Protein AF-A0A3N6BBG2-F1 (afdb_monomer_lite)

Foldseek 3Di:
DADQQPHFLLNLCLQPVQLVVLCVVLVQDCDPRRRGGLNVSCVVSVHDSVVSVVVSCVRVVDDDDDPRLVPDDPVVSVVCCCVPVVVVCVVVCVVVVVVVVVCVVVPD

Sequence (108 aa):
MFDTSTTTIRDIVADDFRAAAVFQRHQIDFCCGGDRPIGDACREKGLDANAVIAEVEAVTNGPGALPRFKEWDLDFLANYIVTNHHSYVRRAIETIGAHTSKVASVHG

pLDDT: mean 93.55, std 6.11, range [66.25, 98.19]

Radius of gyration: 17.45 Å; chains: 1; bounding box: 44×26×39 Å

Structure (mmCIF, N/CA/C/O backbone):
data_AF-A0A3N6BBG2-F1
#
_entry.id   AF-A0A3N6BBG2-F1
#
loop_
_atom_site.group_PDB
_atom_site.id
_atom_site.type_symbol
_atom_site.label_atom_id
_atom_site.label_alt_id
_atom_site.label_comp_id
_atom_site.label_asym_id
_atom_site.label_entity_id
_atom_site.label_seq_id
_atom_site.pdbx_PDB_ins_code
_atom_site.Cartn_x
_atom_site.Cartn_y
_atom_site.Cartn_z
_atom_site.occupancy
_atom_site.B_iso_or_equiv
_atom_site.auth_seq_id
_atom_site.auth_comp_id
_atom_site.auth_asym_id
_atom_site.auth_atom_id
_atom_site.pdbx_PDB_model_num
ATOM 1 N N . MET A 1 1 ? 13.376 0.863 -13.054 1.00 71.75 1 MET A N 1
ATOM 2 C CA . MET A 1 1 ? 12.438 1.174 -14.147 1.00 71.75 1 MET A CA 1
ATOM 3 C C . MET A 1 1 ? 11.481 0.007 -14.243 1.00 71.75 1 MET A C 1
ATOM 5 O O . MET A 1 1 ? 11.952 -1.113 -14.403 1.00 71.75 1 MET A O 1
ATOM 9 N N . PHE A 1 2 ? 10.191 0.245 -14.026 1.00 87.00 2 PHE A N 1
ATOM 10 C CA . PHE A 1 2 ? 9.182 -0.811 -14.071 1.00 87.00 2 PHE A CA 1
ATOM 11 C C . PHE A 1 2 ? 8.921 -1.224 -15.521 1.00 87.00 2 PHE A C 1
ATOM 13 O O . PHE A 1 2 ? 8.776 -0.371 -16.395 1.00 87.00 2 PHE A O 1
ATOM 20 N N . ASP A 1 3 ? 8.866 -2.526 -15.773 1.00 92.31 3 ASP A N 1
ATOM 21 C CA . ASP A 1 3 ? 8.471 -3.073 -17.069 1.00 92.31 3 ASP A CA 1
ATOM 22 C C . ASP A 1 3 ? 6.959 -3.312 -17.062 1.00 92.31 3 ASP A C 1
ATOM 24 O O . ASP A 1 3 ? 6.440 -4.094 -16.262 1.00 92.31 3 ASP A O 1
ATOM 28 N N . THR A 1 4 ? 6.252 -2.649 -17.976 1.00 92.38 4 THR A N 1
ATOM 29 C CA . THR A 1 4 ? 4.791 -2.713 -18.098 1.00 92.38 4 THR A CA 1
ATOM 30 C C . THR A 1 4 ? 4.261 -4.119 -18.365 1.00 92.38 4 THR A C 1
ATOM 32 O O . THR A 1 4 ? 3.108 -4.396 -18.033 1.00 92.38 4 THR A O 1
ATOM 35 N N . SER A 1 5 ? 5.086 -5.002 -18.930 1.00 93.12 5 SER A N 1
ATOM 36 C CA . SER A 1 5 ? 4.693 -6.353 -19.340 1.00 93.12 5 SER A CA 1
ATOM 37 C C . SER A 1 5 ? 4.955 -7.415 -18.274 1.00 93.12 5 SER A C 1
ATOM 39 O O . SER A 1 5 ? 4.363 -8.489 -18.335 1.00 93.12 5 SER A O 1
ATOM 41 N N . THR A 1 6 ? 5.831 -7.144 -17.304 1.00 95.56 6 THR A N 1
ATOM 42 C CA . THR A 1 6 ? 6.298 -8.163 -16.346 1.00 95.56 6 THR A CA 1
ATOM 43 C C . THR A 1 6 ? 6.209 -7.725 -14.891 1.00 95.56 6 THR A C 1
ATOM 45 O O . THR A 1 6 ? 6.003 -8.563 -14.017 1.00 95.56 6 THR A O 1
ATOM 48 N N . THR A 1 7 ? 6.326 -6.426 -14.606 1.00 96.25 7 THR A N 1
ATOM 49 C CA . THR A 1 7 ? 6.255 -5.919 -13.234 1.00 96.25 7 THR A CA 1
ATOM 50 C C . THR A 1 7 ? 4.808 -5.931 -12.764 1.00 96.25 7 THR A C 1
ATOM 52 O O . THR A 1 7 ? 3.956 -5.234 -13.329 1.00 96.25 7 THR A O 1
ATOM 55 N N . THR A 1 8 ? 4.527 -6.707 -11.718 1.00 96.81 8 THR A N 1
ATOM 56 C CA . THR A 1 8 ? 3.175 -6.800 -11.169 1.00 96.81 8 THR A CA 1
ATOM 57 C C . THR A 1 8 ? 2.851 -5.622 -10.257 1.00 96.81 8 THR A C 1
ATOM 59 O O . THR A 1 8 ? 3.731 -5.021 -9.639 1.00 96.81 8 THR A O 1
ATOM 62 N N . ILE A 1 9 ? 1.564 -5.293 -10.139 1.00 96.44 9 ILE A N 1
ATOM 63 C CA . ILE A 1 9 ? 1.099 -4.216 -9.253 1.00 96.44 9 ILE A CA 1
ATOM 64 C C . ILE A 1 9 ? 1.500 -4.496 -7.798 1.00 96.44 9 ILE A C 1
ATOM 66 O O . ILE A 1 9 ? 1.948 -3.587 -7.095 1.00 96.44 9 ILE A O 1
ATOM 70 N N . ARG A 1 10 ? 1.365 -5.750 -7.342 1.00 94.31 10 ARG A N 1
ATOM 71 C CA . ARG A 1 10 ? 1.714 -6.124 -5.965 1.00 94.31 10 ARG A CA 1
ATOM 72 C C . ARG A 1 10 ? 3.205 -5.955 -5.684 1.00 94.31 10 ARG A C 1
ATOM 74 O O . ARG A 1 10 ? 3.547 -5.555 -4.578 1.00 94.31 10 ARG A O 1
ATOM 81 N N . ASP A 1 11 ? 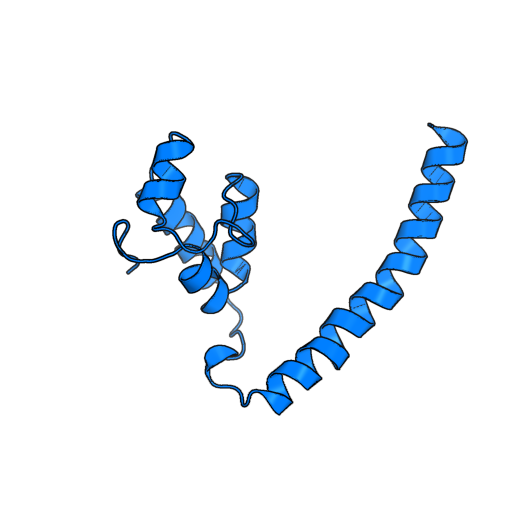4.077 -6.212 -6.663 1.00 94.00 11 ASP A N 1
ATOM 82 C CA . ASP A 1 11 ? 5.525 -6.084 -6.470 1.00 94.00 11 ASP A CA 1
ATOM 83 C C . ASP A 1 11 ? 5.910 -4.623 -6.243 1.00 94.00 11 ASP A C 1
ATOM 85 O O . ASP A 1 11 ? 6.671 -4.337 -5.317 1.00 94.00 11 ASP A O 1
ATOM 89 N N . ILE A 1 12 ? 5.300 -3.715 -7.016 1.00 94.38 12 ILE A N 1
ATOM 90 C CA . ILE A 1 12 ? 5.474 -2.263 -6.885 1.00 94.38 12 ILE A CA 1
ATOM 91 C C . ILE A 1 12 ? 5.052 -1.798 -5.484 1.00 94.38 12 ILE A C 1
ATOM 93 O O . ILE A 1 12 ? 5.796 -1.082 -4.818 1.00 94.38 12 ILE A O 1
ATOM 97 N N . VAL A 1 13 ? 3.875 -2.220 -5.006 1.00 94.00 13 VAL A N 1
ATOM 98 C CA . VAL A 1 13 ? 3.383 -1.841 -3.666 1.00 94.00 13 VAL A CA 1
ATOM 99 C C . VAL A 1 13 ? 4.207 -2.480 -2.549 1.00 94.00 13 VAL A C 1
ATOM 101 O O . VAL A 1 13 ? 4.411 -1.864 -1.505 1.00 94.00 13 VAL A O 1
ATOM 104 N N . ALA A 1 14 ? 4.688 -3.706 -2.744 1.00 90.88 14 ALA A N 1
ATOM 105 C CA . ALA A 1 14 ? 5.532 -4.381 -1.769 1.00 90.88 14 ALA A CA 1
ATOM 106 C C . ALA A 1 14 ? 6.921 -3.731 -1.658 1.00 90.88 14 ALA A C 1
ATOM 108 O O . ALA A 1 14 ? 7.524 -3.787 -0.587 1.00 90.88 14 ALA A O 1
ATOM 109 N N . ASP A 1 15 ? 7.444 -3.155 -2.745 1.00 90.06 15 ASP A N 1
ATOM 110 C CA . ASP A 1 15 ? 8.669 -2.345 -2.713 1.00 90.06 15 ASP A CA 1
ATOM 111 C C . ASP A 1 15 ? 8.433 -1.010 -2.004 1.00 90.06 15 ASP A C 1
ATOM 113 O O . ASP A 1 15 ? 9.237 -0.600 -1.166 1.00 90.06 15 ASP A O 1
ATOM 117 N N . ASP A 1 16 ? 7.314 -0.347 -2.305 1.00 91.81 16 ASP A N 1
ATOM 118 C CA . ASP A 1 16 ? 6.942 0.914 -1.678 1.00 91.81 16 ASP A CA 1
ATOM 119 C C . ASP A 1 16 ? 5.421 1.065 -1.561 1.00 91.81 16 ASP A C 1
ATOM 121 O O . ASP A 1 16 ? 4.710 1.337 -2.536 1.00 91.81 16 ASP A O 1
ATOM 125 N N . PHE A 1 17 ? 4.907 0.959 -0.331 1.00 91.31 17 PHE A N 1
ATOM 126 C CA . PHE A 1 17 ? 3.466 0.997 -0.085 1.00 91.31 17 PHE A CA 1
ATOM 127 C C . PHE A 1 17 ? 2.820 2.335 -0.476 1.00 91.31 17 PHE A C 1
ATOM 129 O O . PHE A 1 17 ? 1.601 2.394 -0.642 1.00 91.31 17 PHE A O 1
ATOM 136 N N . ARG A 1 18 ? 3.595 3.417 -0.664 1.00 93.44 18 ARG A N 1
ATOM 137 C CA . ARG A 1 18 ? 3.070 4.710 -1.136 1.00 93.44 18 ARG A CA 1
ATOM 138 C C . ARG A 1 18 ? 2.475 4.600 -2.540 1.00 93.44 18 ARG A C 1
ATOM 140 O O . ARG A 1 18 ? 1.537 5.333 -2.856 1.00 93.44 18 ARG A O 1
ATOM 147 N N . ALA A 1 19 ? 2.948 3.650 -3.351 1.00 95.25 19 ALA A N 1
ATOM 148 C CA . ALA A 1 19 ? 2.391 3.365 -4.670 1.00 95.25 19 ALA A CA 1
ATOM 149 C C . ALA A 1 19 ? 0.913 2.933 -4.611 1.00 95.25 19 ALA A C 1
ATOM 151 O O . ALA A 1 19 ? 0.153 3.224 -5.535 1.00 95.25 19 ALA A O 1
ATOM 152 N N . ALA A 1 20 ? 0.463 2.329 -3.502 1.00 95.56 20 ALA A N 1
ATOM 153 C CA . ALA A 1 20 ? -0.936 1.940 -3.311 1.00 95.56 20 ALA A CA 1
ATOM 154 C C . ALA A 1 20 ? -1.901 3.125 -3.481 1.00 95.56 20 ALA A C 1
ATOM 156 O O . ALA A 1 20 ? -2.970 2.980 -4.071 1.00 95.56 20 ALA A O 1
ATOM 157 N N . ALA A 1 21 ? -1.503 4.321 -3.033 1.00 95.31 21 ALA A N 1
ATOM 158 C CA . ALA A 1 21 ? -2.318 5.522 -3.174 1.00 95.31 21 ALA A CA 1
ATOM 159 C C . ALA A 1 21 ? -2.501 5.937 -4.644 1.00 95.31 21 ALA A C 1
ATOM 161 O O . ALA A 1 21 ? -3.551 6.469 -4.999 1.00 95.31 21 ALA A O 1
ATOM 162 N N . VAL A 1 22 ? -1.504 5.696 -5.503 1.00 96.88 22 VAL A N 1
ATOM 163 C CA . VAL A 1 22 ? -1.596 5.957 -6.950 1.00 96.88 22 VAL A CA 1
ATOM 164 C C . VAL A 1 22 ? -2.592 4.989 -7.580 1.00 96.88 22 VAL A C 1
ATOM 166 O O . VAL A 1 22 ? -3.528 5.417 -8.254 1.00 96.88 22 VAL A O 1
ATOM 169 N N . PHE A 1 23 ? -2.462 3.695 -7.286 1.00 96.94 23 PHE A N 1
ATOM 170 C CA . PHE A 1 23 ? -3.376 2.677 -7.802 1.00 96.94 23 PHE A CA 1
ATOM 171 C C . PHE A 1 23 ? -4.814 2.887 -7.333 1.00 96.94 23 PHE A C 1
ATOM 173 O O . PHE A 1 23 ? -5.737 2.786 -8.138 1.00 96.94 23 PHE A O 1
ATOM 180 N N . GLN A 1 24 ? -5.015 3.286 -6.076 1.00 95.94 24 GLN A N 1
ATOM 181 C CA . GLN A 1 24 ? -6.339 3.600 -5.548 1.00 95.94 24 GLN A CA 1
ATOM 182 C C . GLN A 1 24 ? -7.005 4.771 -6.290 1.00 95.94 24 GLN A C 1
ATOM 184 O O . GLN A 1 24 ? -8.193 4.682 -6.602 1.00 95.94 24 GLN A O 1
ATOM 189 N N . ARG A 1 25 ? -6.262 5.840 -6.628 1.00 96.69 25 ARG A N 1
ATOM 190 C CA . ARG A 1 25 ? -6.792 6.962 -7.435 1.00 96.69 25 ARG A CA 1
ATOM 191 C C . ARG A 1 25 ? -7.253 6.509 -8.819 1.00 96.69 25 ARG A C 1
ATOM 193 O O . ARG A 1 25 ? -8.284 6.968 -9.297 1.00 96.69 25 ARG A O 1
ATOM 200 N N . HIS A 1 26 ? -6.516 5.578 -9.416 1.00 96.75 26 HIS A N 1
ATOM 201 C CA . HIS A 1 26 ? -6.806 5.000 -10.731 1.00 96.75 26 HIS A CA 1
ATOM 202 C C . HIS A 1 26 ? -7.756 3.794 -10.685 1.00 96.75 26 HIS A C 1
ATOM 204 O O . HIS A 1 26 ? -8.014 3.165 -11.710 1.00 96.75 26 HIS A O 1
ATOM 210 N N . GLN A 1 27 ? -8.299 3.463 -9.506 1.00 95.38 27 GLN A N 1
ATOM 211 C CA . GLN A 1 27 ? -9.163 2.296 -9.282 1.00 95.38 27 GLN A CA 1
ATOM 212 C C . GLN A 1 27 ? -8.536 0.969 -9.750 1.00 95.38 27 GLN A C 1
ATOM 214 O O . GLN A 1 27 ? -9.241 0.061 -10.204 1.00 95.38 27 GLN A O 1
ATOM 219 N N . ILE A 1 28 ? -7.211 0.873 -9.668 1.00 96.12 28 ILE A N 1
ATOM 220 C CA . ILE A 1 28 ? -6.443 -0.339 -9.929 1.00 96.12 28 ILE A CA 1
ATOM 221 C C . ILE A 1 28 ? -6.373 -1.133 -8.622 1.00 96.12 28 ILE A C 1
ATOM 223 O O . ILE A 1 28 ? -5.890 -0.633 -7.605 1.00 96.12 28 ILE A O 1
ATOM 227 N N . ASP A 1 29 ? -6.865 -2.371 -8.647 1.00 93.56 29 ASP A N 1
ATOM 228 C CA . ASP A 1 29 ? -6.822 -3.261 -7.488 1.00 93.56 29 ASP A CA 1
ATOM 229 C C . ASP A 1 29 ? -5.406 -3.814 -7.285 1.00 93.56 29 ASP A C 1
ATOM 231 O O . ASP A 1 29 ? -4.954 -4.708 -7.999 1.00 93.56 29 ASP A O 1
ATOM 235 N N . PHE A 1 30 ? -4.710 -3.263 -6.295 1.00 93.81 30 PHE A N 1
ATOM 236 C CA . PHE A 1 30 ? -3.379 -3.705 -5.890 1.00 93.81 30 PHE A CA 1
ATOM 237 C C . PHE A 1 30 ? -3.403 -4.795 -4.809 1.00 93.81 30 PHE A C 1
ATOM 239 O O . PHE A 1 30 ? -2.351 -5.342 -4.486 1.00 93.81 30 PHE A O 1
ATOM 246 N N . CYS A 1 31 ? -4.570 -5.085 -4.223 1.00 88.88 31 CYS A N 1
ATOM 247 C CA . CYS A 1 31 ? -4.699 -5.983 -3.080 1.00 88.88 31 CYS A CA 1
ATOM 248 C C . CYS A 1 31 ? -5.022 -7.410 -3.532 1.00 88.88 31 CYS A C 1
ATOM 250 O O . CYS A 1 31 ? -4.202 -8.306 -3.343 1.00 88.88 31 CYS A O 1
ATOM 252 N N . CYS A 1 32 ? -6.178 -7.621 -4.165 1.00 90.38 32 CYS A N 1
ATOM 253 C CA . CYS A 1 32 ? -6.611 -8.954 -4.597 1.00 90.38 32 CYS A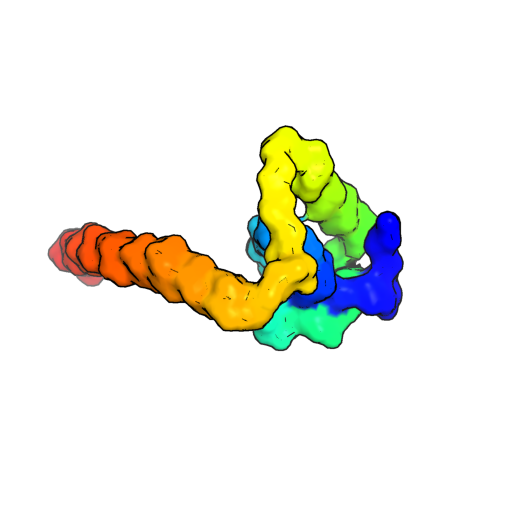 CA 1
ATOM 254 C C . CYS A 1 32 ? -6.170 -9.242 -6.038 1.00 90.38 32 CYS A C 1
ATOM 256 O O . CYS A 1 32 ? -5.652 -10.316 -6.336 1.00 90.38 32 CYS A O 1
ATOM 258 N N . GLY A 1 33 ? -6.333 -8.264 -6.928 1.00 90.25 33 GLY A N 1
ATOM 259 C CA . GLY A 1 33 ? -5.954 -8.322 -8.342 1.00 90.25 33 GLY A CA 1
ATOM 260 C C . GLY A 1 33 ? -4.501 -7.944 -8.645 1.00 90.25 33 GLY A C 1
ATOM 261 O O . GLY A 1 33 ? -4.167 -7.717 -9.807 1.00 90.25 33 GLY A O 1
ATOM 262 N N . GLY A 1 34 ? -3.639 -7.851 -7.628 1.00 92.56 34 GLY A N 1
ATOM 263 C CA . GLY A 1 34 ? -2.294 -7.290 -7.766 1.00 92.56 34 GLY A CA 1
ATOM 264 C C . GLY A 1 34 ? -1.278 -8.171 -8.505 1.00 92.56 34 GLY A C 1
ATOM 265 O O . GLY A 1 34 ? -0.230 -7.667 -8.902 1.00 92.56 34 GLY A O 1
ATOM 266 N N . ASP A 1 35 ? -1.566 -9.461 -8.713 1.00 95.00 35 ASP A N 1
ATOM 267 C CA . ASP A 1 35 ? -0.664 -10.444 -9.350 1.00 95.00 35 ASP A CA 1
ATOM 268 C C . ASP A 1 35 ? -0.677 -10.392 -10.887 1.00 95.00 35 ASP A C 1
ATOM 270 O O . ASP A 1 35 ? -0.613 -11.406 -11.578 1.00 95.00 35 ASP A O 1
ATOM 274 N N . ARG A 1 36 ? -0.829 -9.193 -11.446 1.00 94.56 36 ARG A N 1
ATOM 275 C CA . ARG A 1 36 ? -0.833 -8.980 -12.892 1.00 94.56 36 ARG A CA 1
ATOM 276 C C . ARG A 1 36 ? 0.036 -7.790 -13.269 1.00 94.56 36 ARG A C 1
ATOM 278 O O . ARG A 1 36 ? 0.179 -6.875 -12.447 1.00 94.56 36 ARG A O 1
ATOM 285 N N . PRO A 1 37 ? 0.583 -7.767 -14.494 1.00 97.06 37 PRO A N 1
ATOM 286 C CA . PRO A 1 37 ? 1.402 -6.660 -14.956 1.00 97.06 37 PRO A CA 1
ATOM 287 C C . PRO A 1 37 ? 0.663 -5.321 -14.889 1.00 97.06 37 PRO A C 1
ATOM 289 O O . PRO A 1 37 ? -0.528 -5.228 -15.208 1.00 97.06 37 PRO A O 1
ATOM 292 N N . ILE A 1 38 ? 1.381 -4.258 -14.526 1.00 96.69 38 ILE A N 1
ATOM 293 C CA . ILE A 1 38 ? 0.827 -2.897 -14.496 1.00 96.69 38 ILE A CA 1
ATOM 294 C C . ILE A 1 38 ? 0.243 -2.479 -15.858 1.00 96.69 38 ILE A C 1
ATOM 296 O O . ILE A 1 38 ? -0.787 -1.806 -15.902 1.00 96.69 38 ILE A O 1
ATOM 300 N N . GLY A 1 39 ? 0.841 -2.921 -16.971 1.00 96.88 39 GLY A N 1
ATOM 301 C CA . GLY A 1 39 ? 0.356 -2.631 -18.320 1.00 96.88 39 GLY A CA 1
ATOM 302 C C . GLY A 1 39 ? -1.011 -3.250 -18.608 1.00 96.88 39 GLY A C 1
ATOM 303 O O . GLY A 1 39 ? -1.882 -2.581 -19.165 1.00 96.88 39 GLY A O 1
ATOM 304 N N . ASP A 1 40 ? -1.239 -4.490 -18.169 1.00 96.62 40 ASP A N 1
ATOM 305 C CA . ASP A 1 40 ? -2.547 -5.146 -18.280 1.00 96.62 40 ASP A CA 1
ATOM 306 C C . ASP A 1 40 ? -3.602 -4.414 -17.459 1.00 96.62 40 ASP A C 1
ATOM 308 O O . ASP A 1 40 ? -4.720 -4.186 -17.929 1.00 96.62 40 ASP A O 1
ATOM 312 N N . ALA A 1 41 ? -3.224 -3.983 -16.256 1.00 95.31 41 ALA A N 1
ATOM 313 C CA . ALA A 1 41 ? -4.133 -3.271 -15.384 1.00 95.31 41 ALA A CA 1
ATOM 314 C C . ALA A 1 41 ? -4.534 -1.893 -15.905 1.00 95.31 41 ALA A C 1
ATOM 316 O O . ALA A 1 41 ? -5.704 -1.518 -15.810 1.00 95.31 41 ALA A O 1
ATOM 317 N N . CYS A 1 42 ? -3.581 -1.169 -16.487 1.00 96.69 42 CYS A N 1
ATOM 318 C CA . CYS A 1 42 ? -3.845 0.111 -17.127 1.00 96.69 42 CYS A CA 1
ATOM 319 C C . CYS A 1 42 ? -4.705 -0.071 -18.381 1.00 96.69 42 CYS A C 1
ATOM 321 O O . CYS A 1 42 ? -5.675 0.661 -18.564 1.00 96.69 42 CYS A O 1
ATOM 323 N N . ARG A 1 43 ? -4.424 -1.093 -19.201 1.00 96.25 43 ARG A N 1
ATOM 324 C CA . ARG A 1 43 ? -5.182 -1.374 -20.428 1.00 96.25 43 ARG A CA 1
ATOM 325 C C . ARG A 1 43 ? -6.660 -1.645 -20.156 1.00 96.25 43 ARG A C 1
ATOM 327 O O . ARG A 1 43 ? -7.500 -1.096 -20.860 1.00 96.25 43 ARG A O 1
ATOM 334 N N . GLU A 1 44 ? -6.992 -2.441 -19.140 1.00 94.31 44 GLU A N 1
ATOM 335 C CA . GLU A 1 44 ? -8.393 -2.712 -18.772 1.00 94.31 44 GLU A CA 1
ATOM 336 C C . GL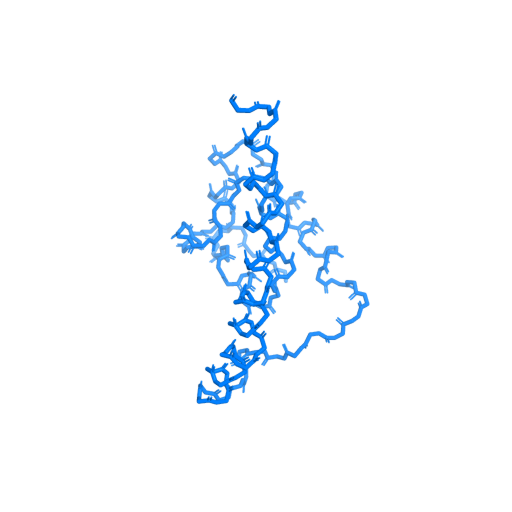U A 1 44 ? -9.156 -1.436 -18.383 1.00 94.31 44 GLU A C 1
ATOM 338 O O . GLU A 1 44 ? -10.348 -1.306 -18.649 1.00 94.31 44 GLU A O 1
ATOM 343 N N . LYS A 1 45 ? -8.456 -0.471 -17.783 1.00 94.50 45 LYS A N 1
ATOM 344 C CA . LYS A 1 45 ? -9.015 0.814 -17.352 1.00 94.50 45 LYS A CA 1
ATOM 345 C C . LYS A 1 45 ? -8.930 1.911 -18.419 1.00 94.50 45 LYS A C 1
ATOM 347 O O . LYS A 1 45 ? -9.380 3.023 -18.163 1.00 94.50 45 LYS A O 1
ATOM 352 N N . GLY A 1 46 ? -8.362 1.624 -19.594 1.00 96.00 46 GLY A N 1
ATOM 353 C CA . GLY A 1 46 ? -8.124 2.626 -20.637 1.00 96.00 46 GLY A CA 1
ATOM 354 C C . GLY A 1 46 ? -7.103 3.701 -20.239 1.00 96.00 46 GLY A C 1
ATOM 355 O O . GLY A 1 46 ? -7.207 4.836 -20.694 1.00 96.00 46 GLY A O 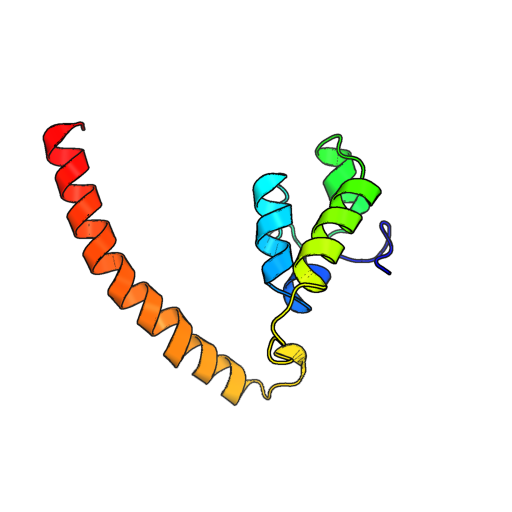1
ATOM 356 N N . LEU A 1 47 ? -6.148 3.360 -19.370 1.00 97.25 47 LEU A N 1
ATOM 357 C CA . LEU A 1 47 ? -5.112 4.259 -18.857 1.00 97.25 47 LEU A CA 1
ATOM 358 C C . LEU A 1 47 ? -3.797 4.100 -19.631 1.00 97.25 47 LEU A C 1
ATOM 360 O O . LEU A 1 47 ? -3.448 3.003 -20.071 1.00 97.25 47 LEU A O 1
ATOM 364 N N . ASP A 1 48 ? -3.027 5.185 -19.721 1.00 96.69 48 ASP A N 1
ATOM 365 C CA . ASP A 1 48 ? -1.635 5.131 -20.171 1.00 96.69 48 ASP A CA 1
ATOM 366 C C . ASP A 1 48 ? -0.740 4.608 -19.039 1.00 96.69 48 ASP A C 1
ATOM 368 O O . ASP A 1 48 ? -0.536 5.274 -18.020 1.00 96.69 48 ASP A O 1
ATOM 372 N N . ALA A 1 49 ? -0.185 3.411 -19.231 1.00 95.62 49 ALA A N 1
ATOM 373 C CA . ALA A 1 49 ? 0.681 2.770 -18.250 1.00 95.62 49 ALA A CA 1
ATOM 374 C C . ALA A 1 49 ? 1.927 3.604 -17.917 1.00 95.62 49 ALA A C 1
ATOM 376 O O . ALA A 1 49 ? 2.358 3.612 -16.766 1.00 95.62 49 ALA A O 1
ATOM 377 N N . ASN A 1 50 ? 2.484 4.341 -18.882 1.00 95.25 50 ASN A N 1
ATOM 378 C CA . ASN A 1 50 ? 3.672 5.160 -18.641 1.00 95.25 50 ASN A CA 1
ATOM 379 C C . ASN A 1 50 ? 3.351 6.369 -17.756 1.00 95.25 50 ASN A C 1
ATOM 381 O O . ASN A 1 50 ? 4.151 6.729 -16.894 1.00 95.25 50 ASN A O 1
ATOM 385 N N . ALA A 1 51 ? 2.166 6.961 -17.924 1.00 96.56 51 ALA A N 1
ATOM 386 C CA . ALA A 1 51 ? 1.701 8.049 -17.068 1.00 96.56 51 ALA A CA 1
ATOM 387 C C . ALA A 1 51 ? 1.498 7.577 -15.618 1.00 96.56 51 ALA A C 1
ATOM 389 O O . ALA A 1 51 ? 1.952 8.236 -14.683 1.00 96.56 51 ALA A O 1
ATOM 390 N N . VAL A 1 52 ? 0.896 6.396 -15.428 1.00 96.94 52 VAL A N 1
ATOM 391 C CA . VAL A 1 52 ? 0.721 5.797 -14.094 1.00 96.94 52 VAL A CA 1
ATOM 392 C C . VAL A 1 52 ? 2.074 5.463 -13.456 1.00 96.94 52 VAL A C 1
ATOM 394 O O . VAL A 1 52 ? 2.273 5.741 -12.275 1.00 96.94 52 VAL A O 1
ATOM 397 N N . ILE A 1 53 ? 3.029 4.923 -14.224 1.00 95.69 53 ILE A N 1
ATOM 398 C CA . ILE A 1 53 ? 4.400 4.668 -13.749 1.00 95.69 53 ILE A CA 1
ATOM 399 C C . ILE A 1 53 ? 5.070 5.962 -13.282 1.00 95.69 53 ILE A C 1
ATOM 401 O O . ILE A 1 53 ? 5.648 5.979 -12.198 1.00 95.69 53 ILE A O 1
ATOM 405 N N . ALA A 1 54 ? 4.955 7.050 -14.044 1.00 95.56 54 ALA A N 1
ATOM 406 C CA . ALA A 1 54 ? 5.530 8.334 -13.657 1.00 95.56 54 ALA A CA 1
ATOM 407 C C . ALA A 1 54 ? 4.934 8.865 -12.338 1.00 95.56 54 ALA A C 1
ATOM 409 O O . ALA A 1 54 ? 5.663 9.394 -11.498 1.00 95.56 54 ALA A O 1
ATOM 410 N N . GLU A 1 55 ? 3.628 8.687 -12.109 1.00 95.75 55 GLU A N 1
ATOM 411 C CA . GLU A 1 55 ? 3.001 9.021 -10.823 1.00 95.75 55 GLU A CA 1
ATOM 412 C C . GLU A 1 55 ? 3.512 8.153 -9.668 1.00 95.75 55 GLU A C 1
ATOM 414 O O . GLU A 1 55 ? 3.715 8.663 -8.563 1.00 95.75 55 GLU A O 1
ATOM 419 N N . VAL A 1 56 ? 3.716 6.853 -9.907 1.00 95.06 56 VAL A N 1
ATOM 420 C CA . VAL A 1 56 ? 4.322 5.943 -8.926 1.00 95.06 56 VAL A CA 1
ATOM 421 C C . VAL A 1 56 ? 5.730 6.421 -8.581 1.00 95.06 56 VAL A C 1
ATOM 423 O O . VAL A 1 56 ? 6.026 6.650 -7.412 1.00 95.06 56 VAL A O 1
ATOM 426 N N . GLU A 1 57 ? 6.577 6.653 -9.579 1.00 93.62 57 GLU A N 1
ATOM 427 C CA . GLU A 1 57 ? 7.953 7.107 -9.365 1.00 93.62 57 GLU A CA 1
ATOM 428 C C . GLU A 1 57 ? 8.007 8.449 -8.619 1.00 93.62 57 GLU A C 1
ATOM 430 O O . GLU A 1 57 ? 8.856 8.645 -7.747 1.00 93.62 57 GLU A O 1
ATOM 435 N N . ALA A 1 58 ? 7.074 9.365 -8.894 1.00 93.56 58 ALA A N 1
ATOM 436 C CA . ALA A 1 58 ? 6.987 10.642 -8.193 1.00 93.56 58 ALA A CA 1
ATOM 437 C C . ALA A 1 58 ? 6.713 10.480 -6.686 1.00 93.56 58 ALA A C 1
ATOM 439 O O . ALA A 1 58 ? 7.293 11.214 -5.882 1.00 93.56 58 ALA A O 1
ATOM 440 N N . VAL A 1 59 ? 5.865 9.525 -6.279 1.00 91.69 59 VAL A N 1
ATOM 441 C CA . VAL A 1 59 ? 5.579 9.294 -4.850 1.00 91.69 59 VAL A CA 1
ATOM 442 C C . VAL A 1 59 ? 6.665 8.480 -4.151 1.00 91.69 59 VAL A C 1
ATOM 444 O O . VAL A 1 59 ? 6.903 8.692 -2.960 1.00 91.69 59 VAL A O 1
ATOM 447 N N . THR A 1 60 ? 7.355 7.588 -4.867 1.00 87.88 60 THR A N 1
ATOM 448 C CA . THR A 1 60 ? 8.426 6.759 -4.292 1.00 87.88 60 THR A CA 1
ATOM 449 C C . THR A 1 60 ? 9.755 7.511 -4.180 1.00 87.88 60 THR A C 1
ATOM 451 O O . THR A 1 60 ? 10.520 7.272 -3.247 1.00 87.88 60 THR A O 1
ATOM 454 N N . ASN A 1 61 ? 10.016 8.483 -5.062 1.00 87.12 61 ASN A N 1
ATOM 455 C CA . ASN A 1 61 ? 11.215 9.333 -5.014 1.00 87.12 61 ASN A CA 1
ATOM 456 C C . ASN A 1 61 ? 11.110 10.505 -4.014 1.00 87.12 61 ASN A C 1
ATOM 458 O O . ASN A 1 61 ? 12.057 11.279 -3.865 1.00 87.12 61 ASN A O 1
ATOM 462 N N . GLY A 1 62 ? 9.969 10.665 -3.335 1.00 76.94 62 GLY A N 1
ATOM 463 C CA . GLY A 1 62 ? 9.761 11.720 -2.342 1.00 76.94 62 GLY A CA 1
ATOM 464 C C . GLY A 1 62 ? 10.612 11.547 -1.070 1.00 76.94 62 GLY A C 1
ATOM 465 O O . GLY A 1 62 ? 11.003 10.425 -0.733 1.00 76.94 62 GLY A O 1
ATOM 466 N N . PRO A 1 63 ? 10.878 12.639 -0.324 1.00 66.25 63 PRO A N 1
ATOM 467 C CA . PRO A 1 63 ? 11.697 12.606 0.886 1.00 66.25 63 PRO A CA 1
ATOM 468 C C . PRO A 1 63 ? 11.069 11.720 1.970 1.00 66.25 63 PRO A C 1
ATOM 470 O O . PRO A 1 63 ? 9.867 11.778 2.222 1.00 66.25 63 PRO A O 1
ATOM 473 N N . GLY A 1 64 ? 11.911 10.926 2.633 1.00 72.12 64 GLY A N 1
ATOM 474 C CA . GLY A 1 64 ? 11.506 9.965 3.658 1.00 72.12 64 GLY A CA 1
ATOM 475 C C . GLY A 1 64 ? 11.913 8.551 3.264 1.00 72.12 64 GLY A C 1
ATOM 476 O O . GLY A 1 64 ? 11.307 7.942 2.388 1.00 72.12 64 GLY A O 1
ATOM 477 N N . ALA A 1 65 ? 12.955 8.032 3.913 1.00 74.44 65 ALA A N 1
ATOM 478 C CA . ALA A 1 65 ? 13.359 6.648 3.725 1.00 74.44 65 ALA A CA 1
ATOM 479 C C . ALA A 1 65 ? 12.335 5.734 4.402 1.00 74.44 65 ALA A C 1
ATOM 481 O O . ALA A 1 65 ? 12.120 5.822 5.614 1.00 74.44 65 ALA A O 1
ATOM 482 N N . LEU A 1 66 ? 11.713 4.854 3.622 1.00 82.31 66 LEU A N 1
ATOM 483 C CA . LEU A 1 66 ? 10.953 3.751 4.183 1.00 82.31 66 LEU A CA 1
ATOM 484 C C . LEU A 1 66 ? 11.910 2.657 4.666 1.00 82.31 66 LEU A C 1
ATOM 486 O O . LEU A 1 66 ? 12.965 2.443 4.058 1.00 82.31 66 LEU A O 1
ATOM 490 N N . PRO A 1 67 ? 11.554 1.938 5.742 1.00 85.81 67 PRO A N 1
ATOM 491 C CA . PRO A 1 67 ? 12.231 0.699 6.066 1.00 85.81 67 PRO A CA 1
ATOM 492 C C . PRO A 1 67 ? 12.133 -0.282 4.898 1.00 85.81 67 PRO A C 1
ATOM 494 O O . PRO A 1 67 ? 11.110 -0.370 4.220 1.00 85.81 67 PRO A O 1
ATOM 497 N N . ARG A 1 68 ? 13.191 -1.060 4.689 1.00 86.12 68 ARG A N 1
ATOM 498 C CA . ARG A 1 68 ? 13.214 -2.115 3.677 1.00 86.12 68 ARG A CA 1
ATOM 499 C C . ARG A 1 68 ? 12.475 -3.344 4.194 1.00 86.12 68 ARG A C 1
ATOM 501 O O . ARG A 1 68 ? 13.095 -4.319 4.599 1.00 86.12 68 ARG A O 1
ATOM 508 N N . PHE A 1 69 ? 11.146 -3.281 4.218 1.00 89.38 69 PHE A N 1
ATOM 509 C CA . PHE A 1 69 ? 10.302 -4.322 4.818 1.00 89.38 69 PHE A CA 1
ATOM 510 C C . PHE A 1 69 ? 10.548 -5.719 4.228 1.00 89.38 69 PHE A C 1
ATOM 512 O O . PHE A 1 69 ? 10.465 -6.700 4.958 1.00 89.38 69 PHE A O 1
ATOM 519 N N . LYS A 1 70 ? 10.910 -5.817 2.939 1.00 86.69 70 LYS A N 1
ATOM 520 C CA . LYS A 1 70 ? 11.269 -7.086 2.275 1.00 86.69 70 LYS A CA 1
ATOM 521 C C . LYS A 1 70 ? 12.526 -7.755 2.845 1.00 86.69 70 LYS A C 1
ATOM 523 O O . LYS A 1 70 ? 12.707 -8.951 2.660 1.00 86.69 70 LYS A O 1
ATOM 528 N N . GLU A 1 71 ? 13.397 -6.989 3.497 1.00 91.06 71 GLU A N 1
ATOM 529 C CA . GLU A 1 71 ? 14.645 -7.482 4.093 1.00 91.06 71 GLU A CA 1
ATOM 530 C C . GLU A 1 71 ? 14.466 -7.871 5.570 1.00 91.06 71 GLU A C 1
ATOM 532 O O . GLU A 1 71 ? 15.408 -8.343 6.205 1.00 91.06 71 GLU A O 1
ATOM 537 N N . TRP A 1 72 ? 13.282 -7.648 6.145 1.00 93.94 72 TRP A N 1
ATOM 538 C CA . TRP A 1 72 ? 13.014 -7.988 7.535 1.00 93.94 72 TRP A CA 1
ATOM 539 C C . TRP A 1 72 ? 12.767 -9.481 7.709 1.00 93.94 72 TRP A C 1
ATOM 541 O O . TRP A 1 72 ? 12.134 -10.131 6.879 1.00 93.94 72 TRP A O 1
ATOM 551 N N . ASP A 1 73 ? 13.222 -9.997 8.847 1.00 97.19 73 ASP A N 1
ATOM 552 C CA . ASP A 1 73 ? 12.817 -11.315 9.312 1.00 97.19 73 ASP A CA 1
ATOM 553 C C . ASP A 1 73 ? 11.286 -11.391 9.468 1.00 97.19 73 ASP A C 1
ATOM 555 O O . ASP A 1 73 ? 10.635 -10.415 9.862 1.00 97.19 73 ASP A O 1
ATOM 559 N N . LEU A 1 74 ? 10.711 -12.554 9.151 1.00 96.38 74 LEU A N 1
ATOM 560 C CA . LEU A 1 74 ? 9.262 -12.741 9.127 1.00 96.38 74 LEU A CA 1
ATOM 561 C C . LEU A 1 74 ? 8.624 -12.579 10.510 1.00 96.38 74 LEU A C 1
ATOM 563 O O . LEU A 1 74 ? 7.555 -11.970 10.602 1.00 96.38 74 LEU A O 1
ATOM 567 N N . ASP A 1 75 ? 9.274 -13.054 11.576 1.00 97.69 75 ASP A N 1
ATOM 568 C CA . ASP A 1 75 ? 8.746 -12.923 12.936 1.00 97.69 75 ASP A CA 1
ATOM 569 C C . ASP A 1 75 ? 8.767 -11.456 13.367 1.00 97.69 75 ASP A C 1
ATOM 571 O O . ASP A 1 75 ? 7.799 -10.940 13.943 1.00 97.69 75 ASP A O 1
ATOM 575 N N . PHE A 1 76 ? 9.843 -10.743 13.021 1.00 97.19 76 PHE A N 1
ATOM 576 C CA . PHE A 1 76 ? 9.940 -9.311 13.275 1.00 97.19 76 PHE A CA 1
ATOM 577 C C . PHE A 1 76 ? 8.880 -8.515 12.503 1.00 97.19 76 PHE A C 1
ATOM 579 O O . PHE A 1 76 ? 8.193 -7.675 13.092 1.00 97.19 76 PHE A O 1
ATOM 586 N N . LEU A 1 77 ? 8.705 -8.791 11.208 1.00 96.12 77 LEU A N 1
ATOM 587 C CA . LEU A 1 77 ? 7.706 -8.129 10.371 1.00 96.12 77 LEU A CA 1
ATOM 588 C C . LEU A 1 77 ? 6.284 -8.382 10.887 1.00 96.12 77 LEU A C 1
ATOM 590 O O . LEU A 1 77 ? 5.505 -7.436 11.027 1.00 96.12 77 LEU A O 1
ATOM 594 N N . ALA A 1 78 ? 5.955 -9.628 11.234 1.00 97.62 78 ALA A N 1
ATOM 595 C CA . ALA A 1 78 ? 4.657 -9.977 11.801 1.00 97.62 78 ALA A CA 1
ATOM 596 C C . ALA A 1 78 ? 4.399 -9.220 13.113 1.00 97.62 78 ALA A C 1
ATOM 598 O O . ALA A 1 78 ? 3.350 -8.585 13.276 1.00 97.62 78 ALA A O 1
ATOM 599 N N . ASN A 1 79 ? 5.375 -9.210 14.026 1.00 98.00 79 ASN A N 1
ATOM 600 C CA . ASN A 1 79 ? 5.261 -8.475 15.281 1.00 98.00 79 ASN A CA 1
ATOM 601 C C . ASN A 1 79 ? 5.115 -6.961 15.057 1.00 98.00 79 ASN A C 1
ATOM 603 O O . ASN A 1 79 ? 4.313 -6.305 15.730 1.00 98.00 79 ASN A O 1
ATOM 607 N N . TYR A 1 80 ? 5.844 -6.399 14.091 1.00 96.69 80 TYR A N 1
ATOM 608 C CA . TYR A 1 80 ? 5.731 -4.992 13.727 1.00 96.69 80 TYR A CA 1
ATOM 609 C C . TYR A 1 80 ? 4.325 -4.650 13.220 1.00 96.69 80 TYR A C 1
ATOM 611 O O . TYR A 1 80 ? 3.744 -3.662 13.679 1.00 96.69 80 TYR A O 1
ATOM 619 N N . ILE A 1 81 ? 3.747 -5.467 12.333 1.00 96.25 81 ILE A N 1
ATOM 620 C CA . ILE A 1 81 ? 2.384 -5.276 11.810 1.00 96.25 81 ILE A CA 1
ATOM 621 C C . ILE A 1 81 ? 1.362 -5.312 12.952 1.00 96.25 81 ILE A C 1
ATOM 623 O O . ILE A 1 81 ? 0.511 -4.424 13.052 1.00 96.25 81 ILE A O 1
ATOM 627 N N . VAL A 1 82 ? 1.467 -6.286 13.859 1.00 98.19 82 VAL A N 1
ATOM 628 C CA . VAL A 1 82 ? 0.557 -6.397 15.009 1.00 98.19 82 VAL A CA 1
ATOM 629 C C . VAL A 1 82 ? 0.687 -5.187 15.933 1.00 98.19 82 VAL A C 1
ATOM 631 O O . VAL A 1 82 ? -0.313 -4.565 16.298 1.00 98.19 82 VAL A O 1
ATOM 634 N N . THR A 1 83 ? 1.916 -4.827 16.294 1.00 97.81 83 THR A N 1
ATOM 635 C CA . THR A 1 83 ? 2.178 -3.787 17.293 1.00 97.81 83 THR A CA 1
ATOM 636 C C . THR A 1 83 ? 1.820 -2.400 16.776 1.00 97.81 83 THR A C 1
ATOM 638 O O . THR A 1 83 ? 1.255 -1.603 17.524 1.00 97.81 83 THR A O 1
ATOM 641 N N . ASN A 1 84 ? 2.096 -2.112 15.504 1.00 95.56 84 ASN A N 1
ATOM 642 C CA . ASN A 1 84 ? 1.889 -0.787 14.925 1.00 95.56 84 ASN A CA 1
ATOM 643 C C . ASN A 1 84 ? 0.529 -0.691 14.231 1.00 95.56 84 ASN A C 1
ATOM 645 O O . ASN A 1 84 ? -0.317 0.109 14.634 1.00 95.56 84 ASN A O 1
ATOM 649 N N . HIS A 1 85 ? 0.294 -1.522 13.212 1.00 95.38 85 HIS A N 1
ATOM 650 C CA . HIS A 1 85 ? -0.885 -1.403 12.360 1.00 95.38 85 HIS A CA 1
ATOM 651 C C . HIS A 1 85 ? -2.153 -1.901 13.061 1.00 95.38 85 HIS A C 1
ATOM 653 O O . HIS A 1 85 ? -3.108 -1.135 13.193 1.00 95.38 85 HIS A O 1
ATOM 659 N N . HIS A 1 86 ? -2.171 -3.132 13.591 1.00 97.81 86 HIS A N 1
ATOM 660 C CA . HIS A 1 86 ? -3.379 -3.650 14.251 1.00 97.81 86 HIS A CA 1
ATOM 661 C C . HIS A 1 86 ? -3.752 -2.827 15.492 1.00 97.81 86 HIS A C 1
ATOM 663 O O . HIS A 1 86 ? -4.927 -2.517 15.694 1.00 97.81 86 HIS A O 1
ATOM 669 N N . SER A 1 87 ? -2.773 -2.426 16.309 1.00 97.81 87 SER A N 1
ATOM 670 C CA . SER A 1 87 ? -3.020 -1.561 17.474 1.00 97.81 87 SER A CA 1
ATOM 671 C C . SER A 1 87 ? -3.547 -0.177 17.092 1.00 97.81 87 SER A C 1
ATOM 673 O O . SER A 1 87 ? -4.357 0.399 17.819 1.00 97.81 87 SER A O 1
ATOM 675 N N . TYR A 1 88 ? -3.097 0.393 15.972 1.00 97.62 88 TYR A N 1
ATOM 676 C CA . TYR A 1 88 ? -3.659 1.636 15.450 1.00 97.62 88 TYR A CA 1
ATOM 677 C C . TYR A 1 88 ? -5.108 1.441 14.994 1.00 97.62 88 TYR A C 1
ATOM 679 O O . TYR A 1 88 ? -5.985 2.153 15.477 1.00 97.62 88 TYR A O 1
ATOM 687 N N . VAL A 1 89 ? -5.369 0.448 14.138 1.00 97.69 89 VAL A N 1
ATOM 688 C CA . VAL A 1 89 ? -6.705 0.189 13.574 1.00 97.69 89 VAL A CA 1
ATOM 689 C C . VAL A 1 89 ? -7.738 -0.048 14.676 1.00 97.69 89 VAL A C 1
ATOM 691 O O . VAL A 1 89 ? -8.807 0.555 14.639 1.00 97.69 89 VAL A O 1
ATOM 694 N N . ARG A 1 90 ? -7.410 -0.852 15.698 1.00 97.38 90 ARG A N 1
ATOM 695 C CA . ARG A 1 90 ? -8.313 -1.111 16.835 1.00 97.38 90 ARG A CA 1
ATOM 696 C C . ARG A 1 90 ? -8.683 0.150 17.611 1.00 97.38 90 ARG A C 1
ATOM 698 O O . ARG A 1 90 ? -9.823 0.283 18.022 1.00 97.38 90 ARG A O 1
ATOM 705 N N . ARG A 1 91 ? -7.750 1.088 17.788 1.00 97.12 91 ARG A N 1
ATOM 706 C CA . ARG A 1 91 ? -8.051 2.369 18.449 1.00 97.12 91 ARG A CA 1
ATOM 707 C C . ARG A 1 91 ? -8.834 3.307 17.535 1.00 97.12 91 ARG A C 1
ATOM 709 O O . ARG A 1 91 ? -9.748 3.991 17.977 1.00 97.12 91 ARG A O 1
ATOM 716 N N . ALA A 1 92 ? -8.481 3.349 16.251 1.00 97.69 92 ALA A N 1
ATOM 717 C CA . ALA A 1 92 ? -9.130 4.226 15.285 1.00 97.69 92 ALA A CA 1
ATOM 718 C C . ALA A 1 92 ? -10.598 3.835 15.046 1.00 97.69 92 ALA A C 1
ATOM 720 O O . ALA A 1 92 ? -11.453 4.715 14.947 1.00 97.69 92 ALA A O 1
ATOM 721 N N . ILE A 1 93 ? -10.904 2.533 14.987 1.00 97.44 93 ILE A N 1
ATOM 722 C CA . ILE A 1 93 ? -12.254 2.045 14.678 1.00 97.44 93 ILE A CA 1
ATOM 723 C C . ILE A 1 93 ? -13.277 2.390 15.765 1.00 97.44 93 ILE A C 1
ATOM 725 O O . ILE A 1 93 ? -14.432 2.637 15.434 1.00 97.44 93 ILE A O 1
ATOM 729 N N . GLU A 1 94 ? -12.868 2.477 17.035 1.00 96.62 94 GLU A N 1
ATOM 730 C CA . GLU A 1 94 ? -13.744 2.903 18.136 1.00 96.62 94 GLU A CA 1
ATOM 731 C C . GLU A 1 94 ? -14.247 4.337 17.909 1.00 96.62 94 GLU A C 1
ATOM 733 O O . GLU A 1 94 ? -15.454 4.594 17.903 1.00 96.62 94 GLU A O 1
ATOM 738 N N . THR A 1 95 ? -13.326 5.264 17.630 1.00 96.75 95 THR A N 1
ATOM 739 C CA . THR A 1 95 ? -13.646 6.670 17.347 1.00 96.75 95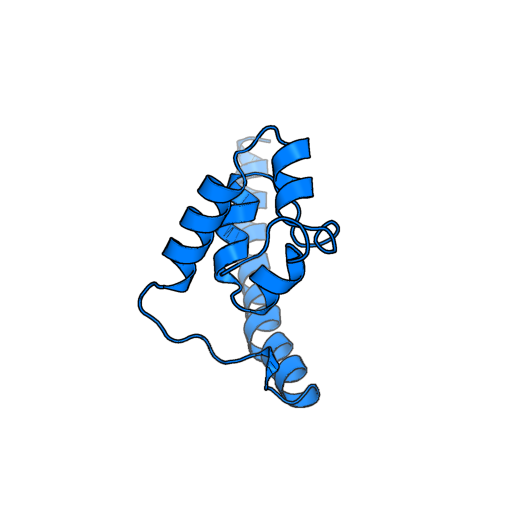 THR A CA 1
ATOM 740 C C . THR A 1 95 ? -14.450 6.824 16.057 1.00 96.75 95 THR A C 1
ATOM 742 O O . THR A 1 95 ? -15.465 7.522 16.039 1.00 96.75 95 THR A O 1
ATOM 745 N N . ILE A 1 96 ? -14.030 6.151 14.978 1.00 97.62 96 ILE A N 1
ATOM 746 C CA . ILE A 1 96 ? -14.742 6.186 13.692 1.00 97.62 96 ILE A CA 1
ATOM 747 C C . ILE A 1 96 ? -16.168 5.660 13.876 1.00 97.62 96 ILE A C 1
ATOM 749 O O . ILE A 1 96 ? -17.111 6.323 13.459 1.00 97.62 96 ILE A O 1
ATOM 753 N N . GLY A 1 97 ? -16.343 4.529 14.563 1.00 97.38 97 GLY A N 1
ATOM 754 C CA . GLY A 1 97 ? -17.650 3.928 14.822 1.00 97.38 97 GLY A CA 1
ATOM 755 C C . GLY A 1 97 ? -18.587 4.848 15.604 1.00 97.38 97 GLY A C 1
ATOM 756 O O . GLY A 1 97 ? -19.759 4.988 15.240 1.00 97.38 97 GLY A O 1
ATOM 757 N N . ALA A 1 98 ? -18.079 5.536 16.631 1.00 96.81 98 ALA A N 1
ATOM 758 C CA . ALA A 1 98 ? -18.854 6.530 17.373 1.00 96.81 98 ALA A CA 1
ATOM 759 C C . ALA A 1 98 ? -19.324 7.688 16.472 1.00 96.81 98 ALA A C 1
ATOM 761 O O . ALA A 1 98 ? -20.497 8.074 16.506 1.00 96.81 98 ALA A O 1
ATOM 762 N N . HIS A 1 99 ? -18.439 8.218 15.623 1.00 97.12 99 HIS A N 1
ATOM 763 C CA . HIS A 1 99 ? -18.783 9.281 14.677 1.00 97.12 99 HIS A CA 1
ATOM 764 C C . HIS A 1 99 ? -19.776 8.818 13.608 1.00 97.12 99 HIS A C 1
ATOM 766 O O . HIS A 1 99 ? -20.769 9.504 13.364 1.00 97.12 99 HIS A O 1
ATOM 772 N N . THR A 1 100 ? -19.567 7.641 13.015 1.00 96.88 100 THR A N 1
ATOM 773 C CA . THR A 1 100 ? -20.480 7.068 12.020 1.00 96.88 100 THR A CA 1
ATOM 774 C C . THR A 1 100 ? -21.871 6.845 12.610 1.00 96.88 100 THR A C 1
ATOM 776 O O . THR A 1 100 ? -22.860 7.208 11.978 1.00 96.88 100 THR A O 1
ATOM 779 N N . SER A 1 101 ? -21.960 6.342 13.847 1.00 96.94 101 SER A N 1
ATOM 780 C CA . SER A 1 101 ? -23.241 6.148 14.545 1.00 96.94 101 SER A CA 1
ATOM 781 C C . SER A 1 101 ? -23.980 7.471 14.752 1.00 96.94 101 SER A C 1
ATOM 783 O O . SER A 1 101 ? -25.193 7.549 14.563 1.00 96.94 101 SER A O 1
ATOM 785 N N . LYS A 1 102 ? -23.249 8.541 15.095 1.00 96.69 102 LYS A N 1
ATOM 786 C CA . LYS A 1 102 ? -23.833 9.875 15.250 1.00 96.69 102 LYS A CA 1
ATOM 787 C C . LYS A 1 102 ? -24.334 10.448 13.925 1.00 96.69 102 LYS A C 1
ATOM 789 O O . LYS A 1 102 ? -25.409 11.035 13.900 1.00 96.69 102 LYS A O 1
ATOM 794 N N . VAL A 1 103 ? -23.581 10.291 12.839 1.00 97.56 103 VAL A N 1
ATOM 795 C CA . VAL A 1 103 ? -24.013 10.743 11.506 1.00 97.56 103 VAL A CA 1
ATOM 796 C C . VAL A 1 103 ? -25.272 9.991 11.078 1.00 97.56 103 VAL A C 1
ATOM 798 O O . VAL A 1 103 ? -26.252 10.627 10.697 1.00 97.56 103 VAL A O 1
ATOM 801 N N . ALA A 1 104 ? -25.283 8.663 11.224 1.00 97.38 104 ALA A N 1
ATOM 802 C CA . ALA A 1 104 ? -26.437 7.831 10.895 1.00 97.38 104 ALA A CA 1
ATOM 803 C C . ALA A 1 104 ? -27.690 8.221 11.697 1.00 97.38 104 ALA A C 1
ATOM 805 O O . ALA A 1 104 ? -28.783 8.231 11.151 1.00 97.38 104 ALA A O 1
ATOM 806 N N . SER A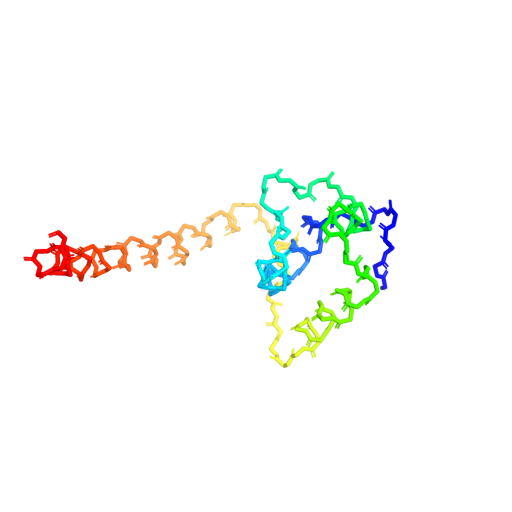 1 105 ? -27.555 8.622 12.967 1.00 96.81 105 SER A N 1
ATOM 807 C CA . SER A 1 105 ? -28.717 9.033 13.767 1.00 96.81 105 SER A CA 1
ATOM 808 C C . SER A 1 105 ? -29.337 10.372 13.342 1.00 96.81 105 SER A C 1
ATOM 810 O O . SER A 1 105 ? -30.422 10.701 13.810 1.00 96.81 105 SER A O 1
ATOM 812 N N . VAL A 1 106 ? -28.620 11.206 12.579 1.00 97.06 106 VAL A N 1
ATOM 813 C CA . VAL A 1 106 ? -29.061 12.565 12.193 1.00 97.06 106 VAL A CA 1
ATOM 814 C C . VAL A 1 106 ? -29.365 12.662 10.693 1.00 97.06 106 VAL A C 1
ATOM 816 O O . VAL A 1 106 ? -30.164 13.503 10.287 1.00 97.06 106 VAL A O 1
ATOM 819 N N . HIS A 1 107 ? -28.742 11.810 9.876 1.00 95.12 107 HIS A N 1
ATOM 820 C CA . HIS A 1 107 ? -28.802 11.864 8.412 1.00 95.12 107 HIS A CA 1
ATOM 821 C C . HIS A 1 107 ? -29.083 10.508 7.738 1.00 95.12 107 HIS A C 1
ATOM 823 O O . HIS A 1 107 ? -28.980 10.429 6.514 1.00 95.12 107 HIS A O 1
ATOM 829 N N . GLY A 1 108 ? -29.361 9.452 8.511 1.00 70.88 108 GLY A N 1
ATOM 830 C CA . GLY A 1 108 ? -29.683 8.107 8.018 1.00 70.88 108 GLY A CA 1
ATOM 831 C C . GLY A 1 108 ? -31.172 7.860 7.832 1.00 70.88 108 GLY A C 1
ATOM 832 O O . GLY A 1 108 ? -31.980 8.566 8.477 1.00 70.88 108 GLY A O 1
#

Secondary structure (DSSP, 8-state):
---TTT-BHHHHHHH-TTHHHHHHHTT--SSSS-SSBHHHHHHHTT--HHHHHHHHHHHHSSSSPPP-GGGS-HHHHHHHIIIIIIHHHHHHHHHHHHHHHHHHHHH-